Protein AF-A0A1F7QZI6-F1 (afdb_monomer_lite)

pLDDT: mean 75.85, std 9.96, range [48.72, 90.69]

Radius of gyration: 17.57 Å; chains: 1; bounding box: 42×38×55 Å

Secondary structure (DSSP, 8-state):
-HHHHHHHHHHHHHHHHHHTT--HHHHHHHHHHHHHHHHHHHHHHHHHHHHTT-TTS-HHHHHHHHHHHHHHHHHHHTTT----HHHHHHHHHHHHHHHHHHHHHHHHHTTTTSPTTGGGSHHHHHHHHTHHHHHHHHHHHHHHHHHHHHTT------

Sequence (158 aa):
MAEIILLILLLLPAASVYFLKSNGAMFFFSVCAGFVLVSLASADIGNLLHQTNISSISSDATNLILVFGPSLLTLLLVRNQPRGQLQSVLGLAAGLCGAALMILITVPFLGTALPDGTYDSVIWKFLNNNQSWLITAGALASFISLWSKGSFKLPKRH

Foldseek 3Di:
DLVVVLVCLLCVQLVLCVVQVFQLLLLLVQLVQLVVCCVPPLVVVVVVCVVVPVVPQDSLNVSLCSRCVSNVVSSVVRGPDDADPLSVVLSSLLNSLSSLSSCLSNCVSCPVVGDPCNCVDPSNVVSVVCVVVSSVSSNVSSVVSVVVVPPPPPDPDD

Structure (mmCIF, N/CA/C/O backbone):
data_AF-A0A1F7QZI6-F1
#
_entry.id   AF-A0A1F7QZI6-F1
#
loop_
_atom_site.group_PDB
_atom_site.id
_atom_site.type_symbol
_atom_site.label_atom_id
_atom_site.label_alt_id
_atom_site.label_comp_id
_atom_site.label_asym_id
_atom_site.label_entity_id
_atom_site.label_seq_id
_atom_site.pdbx_PDB_ins_code
_atom_site.Cartn_x
_atom_site.Cartn_y
_atom_site.Cartn_z
_atom_site.occupancy
_atom_site.B_iso_or_equiv
_atom_site.auth_seq_id
_atom_site.auth_comp_id
_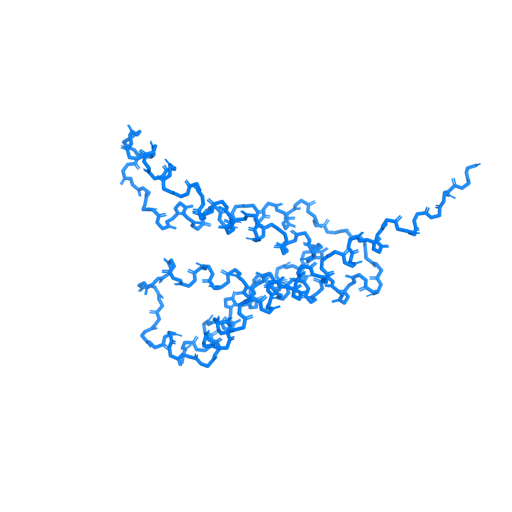atom_site.auth_asym_id
_atom_site.auth_atom_id
_atom_site.pdbx_PDB_model_num
ATOM 1 N N . MET A 1 1 ? 17.284 -10.023 -3.694 1.00 65.62 1 MET A N 1
ATOM 2 C CA . MET A 1 1 ? 17.360 -8.542 -3.739 1.00 65.62 1 MET A CA 1
ATOM 3 C C . MET A 1 1 ? 16.004 -7.905 -4.034 1.00 65.62 1 MET A C 1
ATOM 5 O O . MET A 1 1 ? 15.634 -6.995 -3.306 1.00 65.62 1 MET A O 1
ATOM 9 N N . ALA A 1 2 ? 15.232 -8.411 -5.005 1.00 73.56 2 ALA A N 1
ATOM 10 C CA . ALA A 1 2 ? 13.887 -7.903 -5.314 1.00 73.56 2 ALA A CA 1
ATOM 11 C C . ALA A 1 2 ? 12.916 -7.878 -4.112 1.00 73.56 2 ALA A C 1
ATOM 13 O O . ALA A 1 2 ? 12.217 -6.890 -3.916 1.00 73.56 2 ALA A O 1
ATOM 14 N N . GLU A 1 3 ? 12.945 -8.906 -3.254 1.00 74.75 3 GLU A N 1
ATOM 15 C CA . GLU A 1 3 ? 12.115 -8.972 -2.034 1.00 74.75 3 GLU A CA 1
ATOM 16 C C . GLU A 1 3 ? 12.346 -7.773 -1.096 1.00 74.75 3 GLU A C 1
ATOM 18 O O . GLU A 1 3 ? 11.400 -7.196 -0.572 1.00 74.75 3 GLU A O 1
ATOM 23 N N . ILE A 1 4 ? 13.605 -7.350 -0.920 1.00 78.12 4 ILE A N 1
ATOM 24 C CA . ILE A 1 4 ? 13.969 -6.225 -0.042 1.00 78.12 4 ILE A CA 1
ATOM 25 C C . ILE A 1 4 ? 13.441 -4.910 -0.622 1.00 78.12 4 ILE A C 1
ATOM 27 O O . ILE A 1 4 ? 12.923 -4.078 0.116 1.00 78.12 4 ILE A O 1
ATOM 31 N N . ILE A 1 5 ? 13.539 -4.733 -1.942 1.00 79.31 5 ILE A N 1
ATOM 32 C CA . ILE A 1 5 ? 13.060 -3.526 -2.625 1.00 79.31 5 ILE A CA 1
ATOM 33 C C . ILE A 1 5 ? 11.540 -3.425 -2.517 1.00 79.31 5 ILE A C 1
ATOM 35 O O . ILE A 1 5 ? 11.040 -2.367 -2.145 1.00 79.31 5 ILE A O 1
ATOM 39 N N . LEU A 1 6 ? 10.809 -4.519 -2.753 1.00 76.56 6 LEU A N 1
ATOM 40 C CA . LEU A 1 6 ? 9.354 -4.551 -2.576 1.00 76.56 6 LEU A CA 1
ATOM 41 C C . LEU A 1 6 ? 8.950 -4.275 -1.126 1.00 76.56 6 LEU A C 1
ATOM 43 O O . LEU A 1 6 ? 7.999 -3.532 -0.885 1.00 76.56 6 LEU A O 1
ATOM 47 N N . LEU A 1 7 ? 9.693 -4.816 -0.158 1.00 78.94 7 LEU A N 1
ATOM 48 C CA . LEU A 1 7 ? 9.429 -4.574 1.256 1.00 78.94 7 LEU A CA 1
ATOM 49 C C . LEU A 1 7 ? 9.645 -3.100 1.628 1.00 78.94 7 LEU A C 1
ATOM 51 O O . LEU A 1 7 ? 8.818 -2.520 2.326 1.00 78.94 7 LEU A O 1
ATOM 55 N N . ILE A 1 8 ? 10.713 -2.471 1.129 1.00 81.94 8 ILE A N 1
ATOM 56 C CA . ILE A 1 8 ? 10.967 -1.036 1.321 1.00 81.94 8 ILE A CA 1
ATOM 57 C C . ILE A 1 8 ? 9.864 -0.209 0.654 1.00 81.94 8 ILE A C 1
ATOM 59 O O . ILE A 1 8 ? 9.341 0.718 1.272 1.00 81.94 8 ILE A O 1
ATOM 63 N N . LEU A 1 9 ? 9.467 -0.566 -0.569 1.00 78.75 9 LEU A N 1
ATOM 64 C CA . LEU A 1 9 ? 8.416 0.127 -1.314 1.00 78.75 9 LEU A CA 1
ATOM 65 C C . LEU A 1 9 ? 7.040 -0.001 -0.640 1.00 78.75 9 LEU A C 1
ATOM 67 O O . LEU A 1 9 ? 6.216 0.897 -0.778 1.00 78.75 9 LEU A O 1
ATOM 71 N N . LEU A 1 10 ? 6.809 -1.075 0.127 1.00 80.50 10 LEU A N 1
ATOM 72 C CA . LEU A 1 10 ? 5.622 -1.270 0.968 1.00 80.50 10 LEU A CA 1
ATOM 73 C C . LEU A 1 10 ? 5.693 -0.467 2.256 1.00 80.50 10 LEU A C 1
ATOM 75 O O . LEU A 1 10 ? 4.733 0.214 2.630 1.00 80.50 10 LEU A O 1
ATOM 79 N N . LEU A 1 11 ? 6.826 -0.559 2.950 1.00 79.50 11 LEU A N 1
ATOM 80 C CA . LEU A 1 11 ? 6.999 0.095 4.234 1.00 79.50 11 LEU A CA 1
ATOM 81 C C . LEU A 1 11 ? 7.044 1.610 4.097 1.00 79.50 11 LEU A C 1
ATOM 83 O O . LEU A 1 11 ? 6.588 2.275 5.012 1.00 79.50 11 LEU A O 1
ATOM 87 N N . LEU A 1 12 ? 7.541 2.175 2.998 1.00 81.81 12 LEU A N 1
ATOM 88 C CA . LEU A 1 12 ? 7.659 3.625 2.842 1.00 81.81 12 LEU A CA 1
ATOM 89 C C . LEU A 1 12 ? 6.295 4.357 2.931 1.00 81.81 12 LEU A C 1
ATOM 91 O O . LEU A 1 12 ? 6.143 5.220 3.802 1.00 81.81 12 LEU A O 1
ATOM 95 N N . PRO A 1 13 ? 5.269 4.019 2.121 1.00 77.31 13 PRO A N 1
ATOM 96 C CA . PRO A 1 13 ? 3.940 4.614 2.247 1.00 77.31 13 PRO A CA 1
ATOM 97 C C . PRO A 1 13 ? 3.215 4.177 3.527 1.00 77.31 13 PRO A C 1
ATOM 99 O O . PRO A 1 13 ? 2.528 4.988 4.143 1.00 77.31 13 PRO A O 1
ATOM 102 N N . ALA A 1 14 ? 3.393 2.938 3.997 1.00 78.69 14 ALA A N 1
ATOM 103 C CA . ALA A 1 14 ? 2.781 2.504 5.256 1.00 78.69 14 ALA A CA 1
ATOM 104 C C . ALA A 1 14 ? 3.345 3.272 6.470 1.00 78.69 14 ALA A C 1
ATOM 106 O O . ALA A 1 14 ? 2.599 3.727 7.344 1.00 78.69 14 ALA A O 1
ATOM 107 N N . ALA A 1 15 ? 4.662 3.470 6.504 1.00 80.75 15 ALA A N 1
ATOM 108 C CA . ALA A 1 15 ? 5.358 4.231 7.530 1.00 80.75 15 ALA A CA 1
ATOM 109 C C . ALA A 1 15 ? 5.013 5.717 7.444 1.00 80.75 15 ALA A C 1
ATOM 111 O O . ALA A 1 15 ? 4.856 6.338 8.491 1.00 80.75 15 ALA A O 1
ATOM 112 N N . SER A 1 16 ? 4.827 6.290 6.249 1.00 76.94 16 SER A N 1
ATOM 113 C CA . SER A 1 16 ? 4.408 7.692 6.118 1.00 76.94 16 SER A CA 1
ATOM 114 C C . SER A 1 16 ? 3.020 7.919 6.729 1.00 76.94 16 SER A C 1
ATOM 116 O O . SER A 1 16 ? 2.841 8.842 7.524 1.00 76.94 16 SER A O 1
ATOM 118 N N . VAL A 1 17 ? 2.059 7.024 6.482 1.00 76.62 17 VAL A N 1
ATOM 119 C CA . VAL A 1 17 ? 0.718 7.070 7.095 1.00 76.62 17 VAL A CA 1
ATOM 120 C C . VAL A 1 17 ? 0.798 7.002 8.622 1.00 76.62 17 VAL A C 1
ATOM 122 O O . VAL A 1 17 ? 0.104 7.756 9.318 1.00 76.62 17 VAL A O 1
ATOM 125 N N . TYR A 1 18 ? 1.666 6.135 9.149 1.00 76.19 18 TYR A N 1
ATOM 126 C CA . TYR A 1 18 ? 1.885 5.996 10.587 1.00 76.19 18 TYR A CA 1
ATOM 127 C C . TYR A 1 18 ? 2.570 7.232 11.193 1.00 76.19 18 TYR A C 1
ATOM 129 O O . TYR A 1 18 ? 2.075 7.802 12.168 1.00 76.19 18 TYR A O 1
ATOM 137 N N . PHE A 1 19 ? 3.661 7.695 10.582 1.00 78.06 19 PHE A N 1
ATOM 138 C CA . PHE A 1 19 ? 4.487 8.799 11.069 1.00 78.06 19 PHE A CA 1
ATOM 139 C C . PHE A 1 19 ? 3.751 10.141 11.011 1.00 78.06 19 PHE A C 1
ATOM 141 O O . PHE A 1 19 ? 3.807 10.923 11.960 1.00 78.06 19 PHE A O 1
ATOM 148 N N . LEU A 1 20 ? 2.972 10.388 9.950 1.00 71.81 20 LEU A N 1
ATOM 149 C CA . LEU A 1 20 ? 2.141 11.592 9.828 1.00 71.81 20 LEU A CA 1
ATOM 150 C C . LEU A 1 20 ? 0.882 11.546 10.709 1.00 71.81 20 LEU A C 1
ATOM 152 O O . LEU A 1 20 ? 0.105 12.510 10.721 1.00 71.81 20 LEU A O 1
ATOM 156 N N . LYS A 1 21 ? 0.635 10.440 11.429 1.00 69.56 21 LYS A N 1
ATOM 157 C CA . LYS A 1 21 ? -0.634 10.195 12.131 1.00 69.56 21 LYS A CA 1
ATOM 158 C C . LYS A 1 21 ? -1.836 10.461 11.208 1.00 69.56 21 LYS A C 1
ATOM 160 O O . LYS A 1 21 ? -2.895 10.904 11.662 1.00 69.56 21 LYS A O 1
ATOM 165 N N . SER A 1 22 ? -1.721 10.126 9.918 1.00 69.81 22 SER A N 1
ATOM 166 C CA . SER A 1 22 ? -2.750 10.383 8.893 1.00 69.81 22 SER A CA 1
ATOM 167 C C . SER A 1 22 ? -3.736 9.224 8.728 1.00 69.81 22 SER A C 1
ATOM 169 O O . SER A 1 22 ? -3.342 8.059 8.814 1.00 69.81 22 SER A O 1
ATOM 171 N N . ASN A 1 23 ? -5.035 9.515 8.610 1.00 77.31 23 ASN A N 1
ATOM 172 C CA . ASN A 1 23 ? -6.092 8.498 8.653 1.00 77.31 23 ASN A CA 1
ATOM 173 C C . ASN A 1 23 ? -5.932 7.483 7.508 1.00 77.31 23 ASN A C 1
ATOM 175 O O . ASN A 1 23 ? -6.237 7.796 6.359 1.00 77.31 23 ASN A O 1
ATOM 179 N N . GLY A 1 24 ? -5.509 6.258 7.835 1.00 77.31 24 GLY A N 1
ATOM 180 C CA . GLY A 1 24 ? -5.227 5.225 6.838 1.00 77.31 24 GLY A CA 1
ATOM 181 C C . GLY A 1 24 ? -6.440 4.828 5.993 1.00 77.31 24 GLY A C 1
ATOM 182 O O . GLY A 1 24 ? -6.265 4.437 4.846 1.00 77.31 24 GLY A O 1
ATOM 183 N N . ALA A 1 25 ? -7.665 5.040 6.492 1.00 83.69 25 ALA A N 1
ATOM 184 C CA . ALA A 1 25 ? -8.881 4.881 5.694 1.00 83.69 25 ALA A CA 1
ATOM 185 C C . ALA A 1 25 ? -8.965 5.907 4.549 1.00 83.69 25 ALA A C 1
ATOM 187 O O . ALA A 1 25 ? -9.302 5.561 3.422 1.00 83.69 25 ALA A O 1
ATOM 188 N N . MET A 1 26 ? -8.623 7.174 4.815 1.00 82.06 26 MET A N 1
ATOM 189 C CA . MET A 1 26 ? -8.612 8.205 3.768 1.00 82.06 26 MET A CA 1
ATOM 190 C C . MET A 1 26 ? -7.465 7.982 2.783 1.00 82.06 26 MET A C 1
ATOM 192 O O . MET A 1 26 ? -7.648 8.174 1.586 1.00 82.06 26 MET A O 1
ATOM 196 N N . PHE A 1 27 ? -6.308 7.529 3.272 1.00 85.38 27 PHE A N 1
ATOM 197 C CA . PHE A 1 27 ? -5.197 7.135 2.408 1.00 85.38 27 PHE A CA 1
ATOM 198 C C . PHE A 1 27 ? -5.598 6.001 1.454 1.00 85.38 27 PHE A C 1
ATOM 200 O O . PHE A 1 27 ? -5.397 6.130 0.251 1.00 85.38 27 PHE A O 1
ATOM 207 N N . PHE A 1 28 ? -6.239 4.941 1.960 1.00 87.00 28 PHE A N 1
ATOM 208 C CA . PHE A 1 28 ? -6.737 3.836 1.137 1.00 87.00 28 PHE A CA 1
ATOM 209 C C . PHE A 1 28 ? -7.690 4.313 0.033 1.00 87.00 28 PHE A C 1
ATOM 211 O O . PHE A 1 28 ? -7.490 3.986 -1.137 1.00 87.00 28 PHE A O 1
ATOM 218 N N . PHE A 1 29 ? -8.691 5.128 0.383 1.00 85.62 29 PHE A N 1
ATOM 219 C CA . PHE A 1 29 ? -9.621 5.682 -0.605 1.00 85.62 29 PHE A CA 1
ATOM 220 C C . PHE A 1 29 ? -8.922 6.570 -1.634 1.00 85.62 29 PHE A C 1
ATOM 222 O O . PHE A 1 29 ? -9.279 6.530 -2.806 1.00 85.62 29 PHE A O 1
ATOM 229 N N . SER A 1 30 ? -7.910 7.330 -1.219 1.00 87.25 30 SER A N 1
ATOM 230 C CA . SER A 1 30 ? -7.122 8.169 -2.119 1.00 87.25 30 SER A CA 1
ATOM 231 C C . SER A 1 30 ? -6.299 7.348 -3.114 1.00 87.25 30 SER A C 1
ATOM 233 O O . SER A 1 30 ? -6.295 7.650 -4.304 1.00 87.25 30 SER A O 1
ATOM 235 N N . VAL A 1 31 ? -5.674 6.256 -2.659 1.00 85.50 31 VAL A N 1
ATOM 236 C CA . VAL A 1 31 ? -4.976 5.311 -3.546 1.00 85.50 31 VAL A CA 1
ATOM 237 C C . VAL A 1 31 ? -5.959 4.658 -4.521 1.00 85.50 31 VAL A C 1
ATOM 239 O O . VAL A 1 31 ? -5.671 4.578 -5.713 1.00 85.50 31 VAL A O 1
ATOM 242 N N . CYS A 1 32 ? -7.145 4.255 -4.053 1.00 87.06 32 CYS A N 1
ATOM 243 C CA . CYS A 1 32 ? -8.190 3.713 -4.927 1.00 87.06 32 CYS A CA 1
ATOM 244 C C . CYS A 1 32 ? -8.677 4.746 -5.954 1.00 87.06 32 CYS A C 1
ATOM 246 O O . CYS A 1 32 ? -8.858 4.413 -7.121 1.00 87.06 32 CYS A O 1
ATOM 248 N N . ALA A 1 33 ? -8.850 6.006 -5.551 1.00 85.00 33 ALA A N 1
ATOM 249 C CA . ALA A 1 33 ? -9.201 7.086 -6.467 1.00 85.00 33 ALA A CA 1
ATOM 250 C C . ALA A 1 33 ? -8.095 7.317 -7.508 1.00 85.00 33 ALA A C 1
ATOM 252 O O . ALA A 1 33 ? -8.398 7.438 -8.691 1.00 85.00 33 ALA A O 1
ATOM 253 N N . GLY A 1 34 ? -6.823 7.303 -7.094 1.00 83.94 34 GLY A N 1
ATOM 254 C CA . GLY A 1 34 ? -5.665 7.376 -7.990 1.00 83.94 34 GLY A CA 1
ATOM 255 C C . GLY A 1 34 ? -5.620 6.225 -9.000 1.00 83.94 34 GLY A C 1
ATOM 256 O O . GLY A 1 34 ? -5.363 6.447 -10.179 1.00 83.94 34 GLY A O 1
ATOM 257 N N . PHE A 1 35 ? -5.948 5.004 -8.573 1.00 83.69 35 PHE A N 1
ATOM 258 C CA . PHE A 1 35 ? -6.050 3.845 -9.465 1.00 83.69 35 PHE A CA 1
ATOM 259 C C . PHE A 1 35 ? -7.126 4.022 -10.543 1.00 83.69 35 PHE A C 1
ATOM 261 O O . PHE A 1 35 ? -6.896 3.741 -11.721 1.00 83.69 35 PHE A O 1
ATOM 268 N N . VAL A 1 36 ? -8.298 4.512 -10.140 1.00 84.88 36 VAL A N 1
ATOM 269 C CA . VAL A 1 36 ? -9.417 4.798 -11.045 1.00 84.88 36 VAL A CA 1
ATOM 270 C C . VAL A 1 36 ? -9.054 5.932 -12.010 1.00 84.88 36 VAL A C 1
ATOM 272 O O . VAL A 1 36 ? -9.302 5.813 -13.208 1.00 84.88 36 VAL A O 1
ATOM 275 N N . LEU A 1 37 ? -8.395 6.986 -11.517 1.00 81.06 37 LEU A N 1
ATOM 276 C CA . LEU A 1 37 ? -7.856 8.087 -12.323 1.00 81.06 37 LEU A CA 1
ATOM 277 C C . LEU A 1 37 ? -6.872 7.586 -13.382 1.00 81.06 37 LEU A C 1
ATOM 279 O O . LEU A 1 37 ? -7.002 7.952 -14.544 1.00 81.06 37 LEU A O 1
ATOM 283 N N . VAL A 1 38 ? -5.930 6.713 -13.024 1.00 79.81 38 VAL A N 1
ATOM 284 C CA . VAL A 1 38 ? -5.022 6.111 -14.010 1.00 79.81 38 VAL A CA 1
ATOM 285 C C . VAL A 1 38 ? -5.778 5.231 -14.999 1.00 79.81 38 VAL A C 1
ATOM 287 O O . VAL A 1 38 ? -5.514 5.304 -16.191 1.00 79.81 38 VAL A O 1
ATOM 290 N N . SER A 1 39 ? -6.748 4.437 -14.552 1.00 79.94 39 SER A N 1
ATOM 291 C CA . SER A 1 39 ? -7.471 3.519 -15.444 1.00 79.94 39 SER A CA 1
ATOM 292 C C . SER A 1 39 ? -8.359 4.240 -16.465 1.00 79.94 39 SER A C 1
ATOM 294 O O . SER A 1 39 ? -8.553 3.731 -17.564 1.00 79.94 39 SER A O 1
ATOM 296 N N . LEU A 1 40 ? -8.906 5.406 -16.107 1.00 81.75 40 LEU A N 1
ATOM 297 C CA . LEU A 1 40 ? -9.866 6.142 -16.936 1.00 81.75 40 LEU A CA 1
ATOM 298 C C . LEU A 1 40 ? -9.245 7.342 -17.655 1.00 81.75 40 LEU A C 1
ATOM 300 O O . LEU A 1 40 ? -9.572 7.588 -18.806 1.00 81.75 40 LEU A O 1
ATOM 304 N N . ALA A 1 41 ? -8.374 8.100 -16.985 1.00 76.50 41 ALA A N 1
ATOM 305 C CA . ALA A 1 41 ? -7.903 9.395 -17.474 1.00 76.50 41 ALA A CA 1
ATOM 306 C C . ALA A 1 41 ? -6.497 9.350 -18.086 1.00 76.50 41 ALA A C 1
ATOM 308 O O . ALA A 1 41 ? -6.114 10.296 -18.769 1.00 76.50 41 ALA A O 1
ATOM 309 N N . SER A 1 42 ? -5.713 8.286 -17.874 1.00 71.31 42 SER A N 1
ATOM 310 C CA . SER A 1 42 ? -4.339 8.214 -18.405 1.00 71.31 42 SER A CA 1
ATOM 311 C C . SER A 1 42 ? -4.278 8.329 -19.930 1.00 71.31 42 SER A C 1
ATOM 313 O O . SER A 1 42 ? -3.434 9.055 -20.455 1.00 71.31 42 SER A O 1
ATOM 315 N N . ALA A 1 43 ? -5.195 7.663 -20.639 1.00 69.94 43 ALA A N 1
ATOM 316 C CA . ALA A 1 43 ? -5.265 7.680 -22.097 1.00 69.94 43 ALA A CA 1
ATOM 317 C C . ALA A 1 43 ? -5.639 9.071 -22.639 1.00 69.94 43 ALA A C 1
ATOM 319 O O . ALA A 1 43 ? -5.003 9.573 -23.567 1.00 69.94 43 ALA A O 1
ATOM 320 N N . ASP A 1 44 ? -6.620 9.725 -22.016 1.00 73.12 44 ASP A N 1
ATOM 321 C CA . ASP A 1 44 ? -7.080 11.053 -22.428 1.00 73.12 44 ASP A CA 1
ATOM 322 C C . ASP A 1 44 ? -6.045 12.139 -22.107 1.00 73.12 44 ASP A C 1
ATOM 324 O O . ASP A 1 44 ? -5.744 12.988 -22.948 1.00 73.12 44 ASP A O 1
ATOM 328 N N . ILE A 1 45 ? -5.432 12.090 -20.921 1.00 67.44 45 ILE A N 1
ATOM 329 C CA . ILE A 1 45 ? -4.390 13.043 -20.511 1.00 67.44 45 ILE A CA 1
ATOM 330 C C . ILE A 1 45 ? -3.136 12.873 -21.375 1.00 67.44 45 ILE A C 1
ATOM 332 O O . ILE A 1 45 ? -2.536 13.872 -21.770 1.00 67.44 45 ILE A O 1
ATOM 336 N N . GLY A 1 46 ? -2.761 11.635 -21.716 1.00 65.12 46 GLY A N 1
ATOM 337 C CA . GLY A 1 46 ? -1.655 11.360 -22.635 1.00 65.12 46 GLY A CA 1
ATOM 338 C C . GLY A 1 46 ? -1.876 11.986 -24.014 1.00 65.12 46 GLY A C 1
ATOM 339 O O . GLY A 1 46 ? -0.976 12.638 -24.545 1.00 65.12 46 GLY A O 1
ATOM 340 N N . ASN A 1 47 ? -3.094 11.876 -24.553 1.00 67.50 47 ASN A N 1
ATOM 341 C CA . ASN A 1 47 ? -3.461 12.504 -25.824 1.00 67.50 47 ASN A CA 1
ATOM 342 C C . ASN A 1 47 ? -3.422 14.041 -25.759 1.00 67.50 47 ASN A C 1
ATOM 344 O O . ASN A 1 47 ? -2.916 14.679 -26.684 1.00 67.50 47 ASN A O 1
ATOM 348 N N . LEU A 1 48 ? -3.894 14.651 -24.668 1.00 66.44 48 LEU A N 1
ATOM 349 C CA . LEU A 1 48 ? -3.858 16.110 -24.487 1.00 66.44 48 LEU A CA 1
ATOM 350 C C . LEU A 1 48 ? -2.430 16.654 -24.291 1.00 66.44 48 LEU A C 1
ATOM 352 O O . LEU A 1 48 ? -2.097 17.728 -24.804 1.00 66.44 48 LEU A O 1
ATOM 356 N N . LEU A 1 49 ? -1.557 15.918 -23.597 1.00 64.69 49 LEU A N 1
ATOM 357 C CA . LEU A 1 49 ? -0.140 16.281 -23.455 1.00 64.69 49 LEU A CA 1
ATOM 358 C C . LEU A 1 49 ? 0.602 16.206 -24.794 1.00 64.69 49 LEU A C 1
ATOM 360 O O . LEU A 1 49 ? 1.379 17.105 -25.122 1.00 64.69 49 LEU A O 1
ATOM 364 N N . HIS A 1 50 ? 0.309 15.186 -25.605 1.00 63.47 50 HIS A N 1
ATOM 365 C CA . HIS A 1 50 ? 0.849 15.084 -26.960 1.00 63.47 50 HIS A CA 1
ATOM 366 C C . HIS A 1 50 ? 0.398 16.245 -27.856 1.00 63.47 50 HIS A C 1
ATOM 368 O O . HIS A 1 50 ? 1.200 16.767 -28.630 1.00 63.47 50 HIS A O 1
ATOM 374 N N . GLN A 1 51 ? -0.854 16.696 -27.724 1.00 64.69 51 GLN A N 1
ATOM 375 C CA . GLN A 1 51 ? -1.376 17.839 -28.483 1.00 64.69 51 GLN A CA 1
ATOM 376 C C . GLN A 1 51 ? -0.784 19.190 -28.051 1.00 64.69 51 GLN A C 1
ATOM 378 O O . GLN A 1 51 ? -0.734 20.118 -28.855 1.00 64.69 51 GLN A O 1
ATOM 383 N N . THR A 1 52 ? -0.302 19.315 -26.813 1.00 65.19 52 THR A N 1
ATOM 384 C CA . THR A 1 52 ? 0.275 20.565 -26.278 1.00 65.19 52 THR A CA 1
ATOM 385 C C . THR A 1 52 ? 1.792 20.678 -26.465 1.00 65.19 52 THR A C 1
ATOM 387 O O . THR A 1 52 ? 2.396 21.647 -26.010 1.00 65.19 52 THR A O 1
ATOM 390 N N . ASN A 1 53 ? 2.415 19.736 -27.186 1.00 54.19 53 ASN A N 1
ATOM 391 C CA . ASN A 1 53 ? 3.849 19.721 -27.509 1.00 54.19 53 ASN A CA 1
ATOM 392 C C . ASN A 1 53 ? 4.778 19.722 -26.274 1.00 54.19 53 ASN A C 1
ATOM 394 O O . ASN A 1 53 ? 5.967 20.027 -26.373 1.00 54.19 53 ASN A O 1
ATOM 398 N N . ILE A 1 54 ? 4.254 19.328 -25.108 1.00 58.03 54 ILE A N 1
ATOM 399 C CA . ILE A 1 54 ? 5.033 19.055 -23.894 1.00 58.03 54 ILE A CA 1
ATOM 400 C C . ILE A 1 54 ? 5.588 17.630 -24.028 1.00 58.03 54 ILE A C 1
ATOM 402 O O . ILE A 1 54 ? 5.224 16.708 -23.305 1.00 58.03 54 ILE A O 1
ATOM 406 N N . SER A 1 55 ? 6.443 17.434 -25.027 1.00 50.81 55 SER A N 1
ATOM 407 C CA . SER A 1 55 ? 6.982 16.139 -25.468 1.00 50.81 55 SER A CA 1
ATOM 408 C C . SER A 1 55 ? 7.992 15.511 -24.493 1.00 50.81 55 SER A C 1
ATOM 410 O O . SER A 1 55 ? 8.545 14.449 -24.767 1.00 50.81 55 SER A O 1
ATOM 412 N N . SER A 1 56 ? 8.223 16.136 -23.336 1.00 53.69 56 SER A N 1
ATOM 413 C CA . SER A 1 56 ? 9.261 15.738 -22.378 1.00 53.69 56 SER A CA 1
ATOM 414 C C . SER A 1 56 ? 8.759 14.867 -21.223 1.00 53.69 56 SER A C 1
ATOM 416 O O . SER A 1 56 ? 9.579 14.349 -20.466 1.00 53.69 56 SER A O 1
ATOM 418 N N . ILE A 1 57 ? 7.441 14.723 -21.033 1.00 58.00 57 ILE A N 1
ATOM 419 C CA . ILE A 1 57 ? 6.882 13.941 -19.919 1.00 58.00 57 ILE A CA 1
ATOM 420 C C . ILE A 1 57 ? 6.417 12.586 -20.454 1.00 58.00 57 ILE A C 1
ATOM 422 O O . ILE A 1 57 ? 5.398 12.492 -21.131 1.00 58.00 57 ILE A O 1
ATOM 426 N N . SER A 1 58 ? 7.181 11.534 -20.140 1.00 63.44 58 SER A N 1
ATOM 427 C CA . SER A 1 58 ? 6.807 10.147 -20.445 1.00 63.44 58 SER A CA 1
ATOM 428 C C . SER A 1 58 ? 5.453 9.798 -19.813 1.00 63.44 58 SER A C 1
ATOM 430 O O . SER A 1 58 ? 5.178 10.194 -18.677 1.00 63.44 58 SER A O 1
ATOM 432 N N . SER A 1 59 ? 4.619 9.026 -20.515 1.00 65.62 59 SER A N 1
ATOM 433 C CA . SER A 1 59 ? 3.294 8.589 -20.048 1.00 65.62 59 SER A CA 1
ATOM 434 C C . SER A 1 59 ? 3.341 7.899 -18.676 1.00 65.62 59 SER A C 1
ATOM 436 O O . SER A 1 59 ? 2.421 8.065 -17.873 1.00 65.62 59 SER A O 1
ATOM 438 N N . ASP A 1 60 ? 4.444 7.217 -18.356 1.00 66.00 60 ASP A N 1
ATOM 439 C CA . ASP A 1 60 ? 4.672 6.590 -17.048 1.00 66.00 60 ASP A CA 1
ATOM 440 C C . ASP A 1 60 ? 4.801 7.615 -15.915 1.00 66.00 60 ASP A C 1
ATOM 442 O O . ASP A 1 60 ? 4.264 7.415 -14.824 1.00 66.00 60 ASP A O 1
ATOM 446 N N . ALA A 1 61 ? 5.453 8.753 -16.174 1.00 68.25 61 ALA A N 1
ATOM 447 C CA . ALA A 1 61 ? 5.597 9.824 -15.192 1.00 68.25 61 ALA A CA 1
ATOM 448 C C . ALA A 1 61 ? 4.238 10.469 -14.883 1.00 68.25 61 ALA A C 1
ATOM 450 O O . ALA A 1 61 ? 3.924 10.729 -13.720 1.00 68.25 61 ALA A O 1
ATOM 451 N N . THR A 1 62 ? 3.402 10.660 -15.906 1.00 68.38 62 THR A N 1
ATOM 452 C CA . THR A 1 62 ? 2.027 11.156 -15.753 1.00 68.38 62 THR A CA 1
ATOM 453 C C . THR A 1 62 ? 1.190 10.193 -14.907 1.00 68.38 62 THR A C 1
ATOM 455 O O . THR A 1 62 ? 0.564 10.621 -13.938 1.00 68.38 62 THR A O 1
ATOM 458 N N . ASN A 1 63 ? 1.250 8.887 -15.181 1.00 69.25 63 ASN A N 1
ATOM 459 C CA . ASN A 1 63 ? 0.539 7.869 -14.398 1.00 69.25 63 ASN A CA 1
ATOM 460 C C . ASN A 1 63 ? 0.992 7.825 -12.934 1.00 69.25 63 ASN A C 1
ATOM 462 O O . ASN A 1 63 ? 0.155 7.772 -12.030 1.00 69.25 63 ASN A O 1
ATOM 466 N N . LEU A 1 64 ? 2.299 7.932 -12.676 1.00 70.44 64 LEU A N 1
ATOM 467 C CA . LEU A 1 64 ? 2.819 8.038 -11.313 1.00 70.44 64 LEU A CA 1
ATOM 468 C C . LEU A 1 64 ? 2.283 9.278 -10.595 1.00 70.44 64 LEU A C 1
ATOM 470 O O . LEU A 1 64 ? 1.845 9.168 -9.451 1.00 70.44 64 LEU A O 1
ATOM 474 N N . ILE A 1 65 ? 2.266 10.441 -11.248 1.00 76.50 65 ILE A N 1
ATOM 475 C CA . ILE A 1 65 ? 1.736 11.677 -10.654 1.00 76.50 65 ILE A CA 1
ATOM 476 C C . ILE A 1 65 ? 0.243 11.534 -10.337 1.00 76.50 65 ILE A C 1
ATOM 478 O O . ILE A 1 65 ? -0.196 11.988 -9.281 1.00 76.50 65 ILE A O 1
ATOM 482 N N . LEU A 1 66 ? -0.535 10.865 -11.189 1.00 72.50 66 LEU A N 1
ATOM 483 C CA . LEU A 1 66 ? -1.965 10.642 -10.953 1.00 72.50 66 LEU A CA 1
ATOM 484 C C . LEU A 1 66 ? -2.251 9.745 -9.737 1.00 72.50 66 LEU A C 1
ATOM 486 O O . LEU A 1 66 ? -3.294 9.898 -9.104 1.00 72.50 66 LEU A O 1
ATOM 490 N N . VAL A 1 67 ? -1.336 8.841 -9.378 1.00 72.38 67 VAL A N 1
ATOM 491 C CA . VAL A 1 67 ? -1.471 7.956 -8.204 1.00 72.38 67 VAL A CA 1
ATOM 492 C C . VAL A 1 67 ? -0.867 8.592 -6.953 1.00 72.38 67 VAL A C 1
ATOM 494 O O . VAL A 1 67 ? -1.483 8.605 -5.882 1.00 72.38 67 VAL A O 1
ATOM 497 N N . PHE A 1 68 ? 0.343 9.141 -7.069 1.00 77.06 68 PHE A N 1
ATOM 498 C CA . PHE A 1 68 ? 1.069 9.750 -5.953 1.00 77.06 68 PHE A CA 1
ATOM 499 C C . PHE A 1 68 ? 0.513 11.122 -5.570 1.00 77.06 68 PHE A C 1
ATOM 501 O O . PHE A 1 68 ? 0.497 11.462 -4.392 1.00 77.06 68 PHE A O 1
ATOM 508 N N . GLY A 1 69 ? 0.019 11.902 -6.528 1.00 79.69 69 GLY A N 1
ATOM 509 C CA . GLY A 1 69 ? -0.537 13.236 -6.308 1.00 79.69 69 GLY A CA 1
ATOM 510 C C . GLY A 1 69 ? -1.671 13.253 -5.279 1.00 79.69 69 GLY A C 1
ATOM 511 O O . GLY A 1 69 ? -1.507 13.860 -4.216 1.00 79.69 69 GLY A O 1
ATOM 512 N N . PRO A 1 70 ? -2.804 12.570 -5.527 1.00 78.44 70 PRO A N 1
ATOM 513 C CA . PRO A 1 70 ? -3.916 12.552 -4.582 1.00 78.44 70 PRO A CA 1
ATOM 514 C C . PRO A 1 70 ? -3.532 11.901 -3.249 1.00 78.44 70 PRO A C 1
ATOM 516 O O . PRO A 1 70 ? -3.936 12.396 -2.192 1.00 78.44 70 PRO A O 1
ATOM 519 N N . SER A 1 71 ? -2.713 10.845 -3.262 1.00 77.06 71 SER A N 1
ATOM 520 C CA . SER A 1 71 ? -2.313 10.127 -2.044 1.00 77.06 71 SER A CA 1
ATOM 521 C C . SER A 1 71 ? -1.405 10.963 -1.134 1.00 77.06 71 SER A C 1
ATOM 523 O O . SER A 1 71 ? -1.670 11.046 0.071 1.00 77.06 71 SER A O 1
ATOM 525 N N . LEU A 1 72 ? -0.415 11.670 -1.690 1.00 79.62 72 LEU A N 1
ATOM 526 C CA . LEU A 1 72 ? 0.427 12.630 -0.963 1.00 79.62 72 LEU A CA 1
ATOM 527 C C . LEU A 1 72 ? -0.381 13.817 -0.440 1.00 79.62 72 LEU A C 1
ATOM 529 O O . LEU A 1 72 ? -0.219 14.212 0.718 1.00 79.62 72 LEU A O 1
ATOM 533 N N . LEU A 1 73 ? -1.285 14.356 -1.260 1.00 79.69 73 LEU A N 1
ATOM 534 C CA . LEU A 1 73 ? -2.141 15.468 -0.856 1.00 79.69 73 LEU A CA 1
ATOM 535 C C . LEU A 1 73 ? -3.043 15.063 0.316 1.00 79.69 73 LEU A C 1
ATOM 537 O O . LEU A 1 73 ? -3.174 15.798 1.292 1.00 79.69 73 LEU A O 1
ATOM 541 N N . THR A 1 74 ? -3.597 13.852 0.273 1.00 79.50 74 THR A N 1
ATOM 542 C CA . THR A 1 74 ? -4.435 13.312 1.354 1.00 79.50 74 THR A CA 1
ATOM 543 C C . THR A 1 74 ? -3.617 13.072 2.624 1.00 79.50 74 THR A C 1
ATOM 545 O O . THR A 1 74 ? -4.061 13.404 3.724 1.00 79.50 74 THR A O 1
ATOM 548 N N . LEU A 1 75 ? -2.393 12.553 2.495 1.00 74.94 75 LEU A N 1
ATOM 549 C CA . LEU A 1 75 ? -1.456 12.394 3.611 1.00 74.94 75 LEU A CA 1
ATOM 550 C C . LEU A 1 75 ? -1.162 13.727 4.313 1.00 74.94 75 LEU A C 1
ATOM 552 O O . LEU A 1 75 ? -1.185 13.777 5.546 1.00 74.94 75 LEU A O 1
ATOM 556 N N . LEU A 1 76 ? -0.942 14.792 3.537 1.00 77.81 76 LEU A N 1
ATOM 557 C CA . LEU A 1 76 ? -0.679 16.144 4.034 1.00 77.81 76 LEU A CA 1
ATOM 558 C C . LEU A 1 76 ? -1.918 16.791 4.669 1.00 77.81 76 LEU A C 1
ATOM 560 O O . LEU A 1 76 ? -1.818 17.345 5.763 1.00 77.81 76 LEU A O 1
ATOM 564 N N . LEU A 1 77 ? -3.081 16.689 4.021 1.00 76.38 77 LEU A N 1
ATOM 565 C CA . LEU A 1 77 ? -4.326 17.321 4.473 1.00 76.38 77 LEU A CA 1
ATOM 566 C C . LEU A 1 77 ? -4.931 16.644 5.711 1.00 76.38 77 LEU A C 1
ATOM 568 O O . LEU A 1 77 ? -5.543 17.308 6.545 1.00 76.38 77 LEU A O 1
ATOM 572 N N . VAL A 1 78 ? -4.762 15.327 5.856 1.00 72.12 78 VAL A N 1
ATOM 573 C CA . VAL A 1 78 ? -5.373 14.526 6.939 1.00 72.12 78 VAL A CA 1
ATOM 574 C C . VAL A 1 78 ? -4.386 14.281 8.096 1.00 72.12 78 VAL A C 1
ATOM 576 O O . VAL A 1 78 ? -4.604 13.442 8.978 1.00 72.12 78 VAL A O 1
ATOM 579 N N . ARG A 1 79 ? -3.284 15.034 8.128 1.00 74.69 79 ARG A N 1
ATOM 580 C CA . ARG A 1 79 ? -2.264 14.962 9.176 1.00 74.69 79 ARG A CA 1
ATOM 581 C C . ARG A 1 79 ? -2.857 15.276 10.557 1.00 74.69 79 ARG A C 1
ATOM 583 O O . ARG A 1 79 ? -3.693 16.162 10.712 1.00 74.69 79 ARG A O 1
ATOM 590 N N . ASN A 1 80 ? -2.366 14.576 11.582 1.00 65.81 80 ASN A N 1
ATOM 591 C CA . ASN A 1 80 ? -2.670 14.844 12.995 1.00 65.81 80 ASN A CA 1
ATOM 592 C C . ASN A 1 80 ? -4.148 14.708 13.425 1.00 65.81 80 ASN A C 1
ATOM 594 O O . ASN A 1 80 ? -4.540 15.262 14.453 1.00 65.81 80 ASN A O 1
ATOM 598 N N . GLN A 1 81 ? -4.979 13.947 12.704 1.00 66.69 81 GLN A N 1
ATOM 599 C CA . GLN A 1 81 ? -6.343 13.705 13.181 1.00 66.69 81 GLN A CA 1
ATOM 600 C C . GLN A 1 81 ? -6.361 12.798 14.427 1.00 66.69 81 GLN A C 1
ATOM 602 O O . GLN A 1 81 ? -5.784 11.705 14.387 1.00 66.69 81 GLN A O 1
ATOM 607 N N . PRO A 1 82 ? -7.067 13.190 15.509 1.00 59.69 82 PRO A N 1
ATOM 608 C CA . PRO A 1 82 ? -7.221 12.351 16.693 1.00 59.69 82 PRO A CA 1
ATOM 609 C C . PRO A 1 82 ? -7.987 11.067 16.344 1.00 59.69 82 PRO A C 1
ATOM 611 O O . PRO A 1 82 ? -8.932 11.088 15.547 1.00 59.69 82 PRO A O 1
ATOM 614 N N . ARG A 1 83 ? -7.563 9.939 16.927 1.00 66.12 83 ARG A N 1
ATOM 615 C CA . ARG A 1 83 ? -8.149 8.610 16.695 1.00 66.12 83 ARG A CA 1
ATOM 616 C C . ARG A 1 83 ? -8.486 7.925 18.005 1.00 66.12 83 ARG A C 1
ATOM 618 O O . ARG A 1 83 ? -7.683 7.949 18.934 1.00 66.12 83 ARG A O 1
ATOM 625 N N . GLY A 1 84 ? -9.632 7.253 18.033 1.00 70.19 84 GLY A N 1
ATOM 626 C CA . GLY A 1 84 ? -9.907 6.229 19.039 1.00 70.19 84 GLY A CA 1
ATOM 627 C C . GLY A 1 84 ? -9.065 4.967 18.805 1.00 70.19 84 GLY A C 1
ATOM 628 O O . GLY A 1 84 ? -8.574 4.732 17.699 1.00 70.19 84 GLY A O 1
ATOM 629 N N . GLN A 1 85 ? -8.926 4.123 19.830 1.00 75.31 85 GLN A N 1
ATOM 630 C CA . GLN A 1 85 ? -8.129 2.888 19.774 1.00 75.31 85 GLN A CA 1
ATOM 631 C C . GLN A 1 85 ? -8.592 1.941 18.650 1.00 75.31 85 GLN A C 1
ATOM 633 O O . GLN A 1 85 ? -7.770 1.475 17.863 1.00 75.31 85 GLN A O 1
ATOM 638 N N . LEU A 1 86 ? -9.910 1.759 18.495 1.00 76.44 86 LEU A N 1
ATOM 639 C CA . LEU A 1 86 ? -10.516 0.978 17.407 1.00 76.44 86 LEU A CA 1
ATOM 640 C C . LEU A 1 86 ? -10.148 1.549 16.020 1.00 76.44 86 LEU A C 1
ATOM 642 O O . LEU A 1 86 ? -9.705 0.832 15.129 1.00 76.44 86 LEU A O 1
ATOM 646 N N . GLN A 1 87 ? -10.250 2.870 15.855 1.00 76.25 87 GLN A N 1
ATOM 647 C CA . GLN A 1 87 ? -9.939 3.565 14.599 1.00 76.25 87 GLN A CA 1
ATOM 648 C C . GLN A 1 87 ? -8.452 3.505 14.245 1.00 76.25 87 GLN A C 1
ATOM 650 O O . GLN A 1 87 ? -8.097 3.563 13.069 1.00 76.25 87 GLN A O 1
ATOM 655 N N . SER A 1 88 ? -7.577 3.397 15.247 1.00 75.31 88 SER A N 1
ATOM 656 C CA . SER A 1 88 ? -6.147 3.221 15.019 1.00 75.31 88 SER A CA 1
ATOM 657 C C . SER A 1 88 ? -5.860 1.859 14.388 1.00 75.31 88 SER A C 1
ATOM 659 O O . SER A 1 88 ? -5.187 1.806 13.363 1.00 75.31 88 SER A O 1
ATOM 661 N N . VAL A 1 89 ? -6.443 0.782 14.930 1.00 82.31 89 VAL A N 1
ATOM 662 C CA . VAL A 1 89 ? -6.249 -0.586 14.419 1.00 82.31 89 VAL A CA 1
ATOM 663 C C . VAL A 1 89 ? -6.842 -0.742 13.017 1.00 82.31 89 VAL A C 1
ATOM 665 O O . VAL A 1 89 ? -6.138 -1.156 12.097 1.00 82.31 89 VAL A O 1
ATOM 668 N N . LEU A 1 90 ? -8.102 -0.338 12.815 1.00 82.88 90 LEU A N 1
ATOM 669 C CA . LEU A 1 90 ? -8.740 -0.408 11.493 1.00 82.88 90 LEU A CA 1
ATOM 670 C C . LEU A 1 90 ? -8.087 0.532 10.474 1.00 82.88 90 LEU A C 1
ATOM 672 O O . LEU A 1 90 ? -7.943 0.179 9.307 1.00 82.88 90 LEU A O 1
ATOM 676 N N . GLY A 1 91 ? -7.656 1.719 10.908 1.00 82.19 91 GLY A N 1
ATOM 677 C CA . GLY A 1 91 ? -6.914 2.650 10.063 1.00 82.19 91 GLY A CA 1
ATOM 678 C C . GLY A 1 91 ? -5.548 2.104 9.648 1.00 82.19 91 GLY A C 1
ATOM 679 O O . GLY A 1 91 ? -5.129 2.341 8.521 1.00 82.19 91 GLY A O 1
ATOM 680 N N . LEU A 1 92 ? -4.870 1.352 10.518 1.00 81.81 92 LEU A N 1
ATOM 681 C CA . LEU A 1 92 ? -3.597 0.703 10.199 1.00 81.81 92 LEU A CA 1
ATOM 682 C C . LEU A 1 92 ? -3.804 -0.434 9.191 1.00 81.81 92 LEU A C 1
ATOM 684 O O . LEU A 1 92 ? -3.087 -0.492 8.196 1.00 81.81 92 LEU A O 1
ATOM 688 N N . ALA A 1 93 ? -4.836 -1.264 9.382 1.00 85.88 93 ALA A N 1
ATOM 689 C 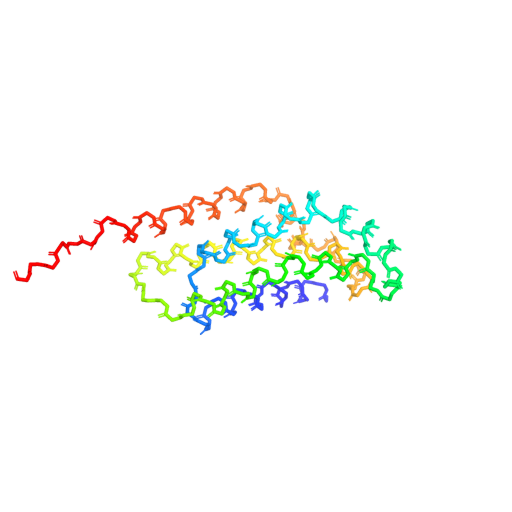CA . ALA A 1 93 ? -5.208 -2.304 8.421 1.00 85.88 93 ALA A CA 1
ATOM 690 C C . ALA A 1 93 ? -5.541 -1.719 7.034 1.00 85.88 93 ALA A C 1
ATOM 692 O O . ALA A 1 93 ? -5.004 -2.174 6.024 1.00 85.88 93 ALA A O 1
ATOM 693 N N . ALA A 1 94 ? -6.357 -0.660 6.983 1.00 84.88 94 ALA A N 1
ATOM 694 C CA . ALA A 1 94 ? -6.668 0.053 5.744 1.00 84.88 94 ALA A CA 1
ATOM 695 C C . ALA A 1 94 ? -5.420 0.688 5.104 1.00 84.88 94 ALA A C 1
ATOM 697 O O . ALA A 1 94 ? -5.227 0.588 3.895 1.00 84.88 94 ALA A O 1
ATOM 698 N N . GLY A 1 95 ? -4.542 1.290 5.913 1.00 83.81 95 GLY A N 1
ATOM 699 C CA . GLY A 1 95 ? -3.286 1.881 5.450 1.00 83.81 95 GLY A CA 1
ATOM 700 C C . GLY A 1 95 ? -2.333 0.853 4.838 1.00 83.81 95 GLY A C 1
ATOM 701 O O . GLY A 1 95 ? -1.770 1.111 3.777 1.00 83.81 95 GLY A O 1
ATOM 702 N N . LEU A 1 96 ? -2.208 -0.330 5.451 1.00 85.31 96 LEU A N 1
ATOM 703 C CA . LEU A 1 96 ? -1.432 -1.447 4.902 1.00 85.31 96 LEU A CA 1
ATOM 704 C C . LEU A 1 96 ? -2.010 -1.942 3.574 1.00 85.31 96 LEU A C 1
ATOM 706 O O . LEU A 1 96 ? -1.257 -2.141 2.624 1.00 85.31 96 LEU A O 1
ATOM 710 N N . CYS A 1 97 ? -3.336 -2.082 3.477 1.00 86.50 97 CYS A N 1
ATOM 711 C CA . CYS A 1 97 ? -3.986 -2.449 2.217 1.00 86.50 97 CYS A CA 1
ATOM 712 C C . CYS A 1 97 ? -3.750 -1.380 1.138 1.00 86.50 97 CYS A C 1
ATOM 714 O O . CYS A 1 97 ? -3.458 -1.713 -0.006 1.00 86.50 97 CYS A O 1
ATOM 716 N N . GLY A 1 98 ? -3.815 -0.096 1.505 1.00 85.06 98 GLY A N 1
ATOM 717 C CA . GLY A 1 98 ? -3.550 1.018 0.594 1.00 85.06 98 GLY A CA 1
ATOM 718 C C . GLY A 1 98 ? -2.106 1.026 0.098 1.00 85.06 98 GLY A C 1
ATOM 719 O O . GLY A 1 98 ? -1.869 1.208 -1.090 1.00 85.06 98 GLY A O 1
ATOM 720 N N . ALA A 1 99 ? -1.143 0.759 0.983 1.00 85.38 99 ALA A N 1
ATOM 721 C CA . ALA A 1 99 ? 0.268 0.644 0.626 1.00 85.38 99 ALA A CA 1
ATOM 722 C C . ALA A 1 99 ? 0.523 -0.546 -0.315 1.00 85.38 99 ALA A C 1
ATOM 724 O O . ALA A 1 99 ? 1.223 -0.399 -1.314 1.00 85.38 99 ALA A O 1
ATOM 725 N N . ALA A 1 100 ? -0.092 -1.702 -0.044 1.00 85.69 100 ALA A N 1
ATOM 726 C CA . ALA A 1 100 ? 0.008 -2.875 -0.910 1.00 85.69 100 ALA A CA 1
ATOM 727 C C . ALA A 1 100 ? -0.568 -2.606 -2.311 1.00 85.69 100 ALA A C 1
ATOM 729 O O . ALA A 1 100 ? 0.057 -2.951 -3.314 1.00 85.69 100 ALA A O 1
ATOM 730 N N . LEU A 1 101 ? -1.719 -1.930 -2.394 1.00 84.38 101 LEU A N 1
ATOM 731 C CA . LEU A 1 101 ? -2.295 -1.520 -3.676 1.00 84.38 101 LEU A CA 1
ATOM 732 C C . LEU A 1 101 ? -1.417 -0.511 -4.405 1.00 84.38 101 LEU A C 1
ATOM 734 O O . LEU A 1 101 ? -1.227 -0.626 -5.610 1.00 84.38 101 LEU A O 1
ATOM 738 N N . MET A 1 102 ? -0.832 0.438 -3.681 1.00 82.44 102 MET A N 1
ATOM 739 C CA . MET A 1 102 ? 0.077 1.415 -4.267 1.00 82.44 102 MET A CA 1
ATOM 740 C C . MET A 1 102 ? 1.269 0.735 -4.952 1.00 82.44 102 MET A C 1
ATOM 742 O O . MET A 1 102 ? 1.640 1.142 -6.049 1.00 82.44 102 MET A O 1
ATOM 746 N N . ILE A 1 103 ? 1.822 -0.334 -4.370 1.00 84.12 103 ILE A N 1
ATOM 747 C CA . ILE A 1 103 ? 2.888 -1.129 -5.002 1.00 84.12 103 ILE A CA 1
ATOM 748 C C . ILE A 1 103 ? 2.393 -1.838 -6.251 1.00 84.12 103 ILE A C 1
ATOM 750 O O . ILE A 1 103 ? 3.063 -1.763 -7.275 1.00 84.12 103 ILE A O 1
ATOM 754 N N . LEU A 1 104 ? 1.238 -2.507 -6.183 1.00 82.88 104 LEU A N 1
ATOM 755 C CA . LEU A 1 104 ? 0.672 -3.218 -7.335 1.00 82.88 104 LEU A CA 1
ATOM 756 C C . LEU A 1 104 ? 0.499 -2.298 -8.542 1.00 82.88 104 LEU A C 1
ATOM 758 O O . LEU A 1 104 ? 0.716 -2.716 -9.674 1.00 82.88 104 LEU A O 1
ATOM 762 N N . ILE A 1 105 ? 0.156 -1.039 -8.284 1.00 80.50 105 ILE A N 1
ATOM 763 C CA . ILE A 1 105 ? 0.006 -0.020 -9.317 1.00 80.50 105 ILE A CA 1
ATOM 764 C C . ILE A 1 105 ? 1.370 0.520 -9.752 1.00 80.50 105 ILE A C 1
ATOM 766 O O . ILE A 1 105 ? 1.595 0.700 -10.937 1.00 80.50 105 ILE A O 1
ATOM 770 N N . THR A 1 106 ? 2.292 0.770 -8.821 1.00 77.25 106 THR A N 1
ATOM 771 C CA . THR A 1 106 ? 3.569 1.455 -9.096 1.00 77.25 106 THR A CA 1
ATOM 772 C C . THR A 1 106 ? 4.606 0.553 -9.765 1.00 77.25 106 THR A C 1
ATOM 774 O O . THR A 1 106 ? 5.330 1.003 -10.647 1.00 77.25 106 THR A O 1
ATOM 777 N N . VAL A 1 107 ? 4.689 -0.719 -9.372 1.00 80.69 107 VAL A N 1
ATOM 778 C CA . VAL A 1 107 ? 5.663 -1.688 -9.904 1.00 80.69 107 VAL A CA 1
ATOM 779 C C . VAL A 1 107 ? 5.631 -1.823 -11.430 1.00 80.69 107 VAL A C 1
ATOM 781 O O . VAL A 1 107 ? 6.709 -1.735 -12.016 1.00 80.69 107 VAL A O 1
ATOM 784 N N . PRO A 1 108 ? 4.475 -1.979 -12.110 1.00 75.38 108 PRO A N 1
ATOM 785 C CA . PRO A 1 108 ? 4.464 -2.064 -13.569 1.00 75.38 108 PRO A CA 1
ATOM 786 C C . PRO A 1 108 ? 4.978 -0.779 -14.237 1.00 75.38 108 PRO A C 1
ATOM 788 O O . PRO A 1 108 ? 5.649 -0.868 -15.261 1.00 75.38 108 PRO A O 1
ATOM 791 N N . PHE A 1 109 ? 4.757 0.399 -13.638 1.00 70.19 109 PHE A N 1
ATOM 792 C CA . PHE A 1 109 ? 5.296 1.670 -14.152 1.00 70.19 109 PHE A CA 1
ATOM 793 C C . PHE A 1 109 ? 6.798 1.847 -13.898 1.00 70.19 109 PHE A C 1
ATOM 795 O O . PHE A 1 109 ? 7.456 2.622 -14.582 1.00 70.19 109 PHE A O 1
ATOM 802 N N . LEU A 1 110 ? 7.364 1.126 -12.928 1.00 70.00 110 LEU A N 1
ATOM 803 C CA . LEU A 1 110 ? 8.798 1.134 -12.632 1.00 70.00 110 LEU A CA 1
ATOM 804 C C . LEU A 1 110 ? 9.587 0.120 -13.473 1.00 70.00 110 LEU A C 1
ATOM 806 O O . LEU A 1 110 ? 10.771 -0.055 -13.211 1.00 70.00 110 LEU A O 1
ATOM 810 N N . GLY A 1 111 ? 8.966 -0.551 -14.450 1.00 65.19 111 GLY A N 1
ATOM 811 C CA . GLY A 1 111 ? 9.441 -1.787 -15.089 1.00 65.19 111 GLY A CA 1
ATOM 812 C C . GLY A 1 111 ? 10.941 -1.907 -15.408 1.00 65.19 111 GLY A C 1
ATOM 813 O O . GLY A 1 111 ? 11.490 -2.987 -15.231 1.00 65.19 111 GLY A O 1
ATOM 814 N N . THR A 1 112 ? 11.626 -0.836 -15.822 1.00 63.91 112 THR A N 1
ATOM 815 C CA . THR A 1 112 ? 13.077 -0.845 -16.125 1.00 63.91 112 THR A CA 1
ATOM 816 C C . THR A 1 112 ? 13.981 -0.453 -14.950 1.00 63.91 112 THR A C 1
ATOM 818 O O . THR A 1 112 ? 15.186 -0.684 -14.992 1.00 63.91 112 THR A O 1
ATOM 821 N N . ALA A 1 113 ? 13.421 0.143 -13.897 1.00 68.31 113 ALA A N 1
ATOM 822 C CA . ALA A 1 113 ? 14.121 0.549 -12.678 1.00 68.31 113 ALA A CA 1
ATOM 823 C C . ALA A 1 113 ? 14.177 -0.566 -11.615 1.00 68.31 113 ALA A C 1
ATOM 825 O O . ALA A 1 113 ? 14.824 -0.405 -10.578 1.00 68.31 113 ALA A O 1
ATOM 826 N N . LEU A 1 114 ? 13.483 -1.684 -11.847 1.00 73.50 114 LEU A N 1
ATOM 827 C CA . LEU A 1 114 ? 13.416 -2.825 -10.939 1.00 73.50 114 LEU A CA 1
ATOM 828 C C . LEU A 1 114 ? 14.395 -3.929 -11.364 1.00 73.50 114 LEU A C 1
ATOM 830 O O . LEU A 1 114 ? 14.573 -4.153 -12.558 1.00 73.50 114 LEU A O 1
ATOM 834 N N . PRO A 1 115 ? 15.008 -4.663 -10.415 1.00 74.94 115 PRO A N 1
ATOM 835 C CA . PRO A 1 115 ? 15.873 -5.784 -10.759 1.00 74.94 115 PRO A CA 1
ATOM 836 C C . PRO A 1 115 ? 15.105 -6.914 -11.445 1.00 74.94 115 PRO A C 1
ATOM 838 O O . PRO A 1 115 ? 13.963 -7.225 -11.071 1.00 74.94 115 PRO A O 1
ATOM 841 N N . ASP A 1 116 ? 15.791 -7.595 -12.360 1.00 70.56 116 ASP A N 1
ATOM 842 C CA . ASP A 1 116 ? 15.314 -8.822 -12.989 1.00 70.56 116 ASP A CA 1
ATOM 843 C C . ASP A 1 116 ? 14.903 -9.847 -11.915 1.00 70.56 116 ASP A C 1
ATOM 845 O O . ASP A 1 116 ? 15.638 -10.117 -10.960 1.00 70.56 116 ASP A O 1
ATOM 849 N N . GLY A 1 117 ? 13.681 -10.377 -12.029 1.00 71.94 117 GLY A N 1
ATOM 850 C CA . GLY A 1 117 ? 13.093 -11.309 -11.056 1.00 71.94 117 GLY A CA 1
ATOM 851 C C . GLY A 1 117 ? 12.121 -10.688 -10.045 1.00 71.94 117 GLY A C 1
ATOM 852 O O . GLY A 1 117 ? 11.606 -11.396 -9.181 1.00 71.94 117 GLY A O 1
ATOM 853 N N . THR A 1 118 ? 11.804 -9.392 -10.152 1.00 75.50 118 THR A N 1
ATOM 854 C CA . THR A 1 118 ? 10.775 -8.756 -9.300 1.00 75.50 118 THR A CA 1
ATOM 855 C C . THR A 1 118 ? 9.406 -9.425 -9.440 1.00 75.50 118 THR A C 1
ATOM 857 O O . THR A 1 118 ? 8.743 -9.693 -8.437 1.00 75.50 118 THR A O 1
ATOM 860 N N . TYR A 1 119 ? 9.025 -9.786 -10.665 1.00 78.56 119 TYR A N 1
ATOM 861 C CA . T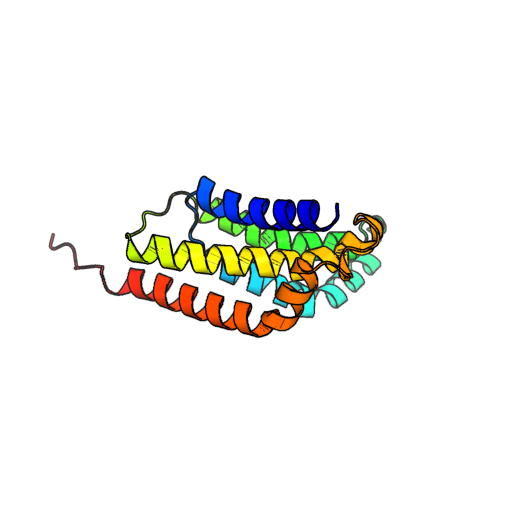YR A 1 119 ? 7.769 -10.483 -10.956 1.00 78.56 119 TYR A CA 1
ATOM 862 C C . TYR A 1 119 ? 7.732 -11.933 -10.451 1.00 78.56 119 TYR A C 1
ATOM 864 O O . TYR A 1 119 ? 6.653 -12.491 -10.253 1.00 78.56 119 TYR A O 1
ATOM 872 N N . ASP A 1 120 ? 8.894 -12.538 -10.200 1.00 81.88 120 ASP A N 1
ATOM 873 C CA . ASP A 1 120 ? 8.985 -13.902 -9.683 1.00 81.88 120 ASP A CA 1
ATOM 874 C C . ASP A 1 120 ? 8.971 -13.998 -8.161 1.00 81.88 120 ASP A C 1
ATOM 876 O O . ASP A 1 120 ? 8.785 -15.098 -7.628 1.00 81.88 120 ASP A O 1
ATOM 880 N N . SER A 1 121 ? 9.110 -12.858 -7.481 1.00 81.56 121 SER A N 1
ATOM 881 C CA . SER A 1 121 ? 9.116 -12.764 -6.025 1.00 81.56 121 SER A CA 1
ATOM 882 C C . SER A 1 121 ? 7.831 -13.307 -5.394 1.00 81.56 121 SER A C 1
ATOM 884 O O . SER A 1 121 ? 6.723 -13.198 -5.940 1.00 81.56 121 SER A O 1
ATOM 886 N N . VAL A 1 122 ? 7.980 -13.885 -4.203 1.00 83.75 122 VAL A N 1
ATOM 887 C CA . VAL A 1 122 ? 6.862 -14.458 -3.441 1.00 83.75 122 VAL A CA 1
ATOM 888 C C . VAL A 1 122 ? 5.909 -13.347 -3.010 1.00 83.75 122 VAL A C 1
ATOM 890 O O . VAL A 1 122 ? 4.692 -13.519 -3.084 1.00 83.75 122 VAL A O 1
ATOM 893 N N . ILE A 1 123 ? 6.453 -12.185 -2.629 1.00 81.25 123 ILE A N 1
ATOM 894 C CA . ILE A 1 123 ? 5.672 -11.005 -2.249 1.00 81.25 123 ILE A CA 1
ATOM 895 C C . ILE A 1 123 ? 4.827 -10.518 -3.430 1.00 81.25 123 ILE A C 1
ATOM 897 O O . ILE A 1 123 ? 3.624 -10.324 -3.266 1.00 81.25 123 ILE A O 1
ATOM 901 N N . TRP A 1 124 ? 5.408 -10.374 -4.627 1.00 83.88 124 TRP A N 1
ATOM 902 C CA . TRP A 1 124 ? 4.656 -9.927 -5.802 1.00 83.88 124 TRP A CA 1
ATOM 903 C C . TRP A 1 124 ? 3.530 -10.893 -6.164 1.00 83.88 124 TRP A C 1
ATOM 905 O O . TRP A 1 124 ? 2.381 -10.474 -6.311 1.00 83.88 124 TRP A O 1
ATOM 915 N N . LYS A 1 125 ? 3.828 -12.197 -6.237 1.00 85.94 125 LYS A N 1
ATOM 916 C CA . LYS A 1 125 ? 2.821 -13.229 -6.529 1.00 85.94 125 LYS A CA 1
ATOM 917 C C . LYS A 1 125 ? 1.710 -13.241 -5.479 1.00 85.94 125 LYS A C 1
ATOM 919 O O . LYS A 1 125 ? 0.539 -13.338 -5.841 1.00 85.94 125 LYS A O 1
ATOM 924 N N . PHE A 1 126 ? 2.051 -13.081 -4.199 1.00 85.00 126 PHE A N 1
ATOM 925 C CA . PHE A 1 126 ? 1.069 -13.001 -3.120 1.00 85.00 126 PHE A CA 1
ATOM 926 C C . PHE A 1 126 ? 0.182 -11.757 -3.233 1.00 85.00 126 PHE A C 1
ATOM 928 O O . PHE A 1 126 ? -1.039 -11.883 -3.141 1.00 85.00 126 PHE A O 1
ATOM 935 N N . LEU A 1 127 ? 0.759 -10.571 -3.451 1.00 84.69 127 LEU A N 1
ATOM 936 C CA . LEU A 1 127 ? -0.010 -9.331 -3.598 1.00 84.69 127 LEU A CA 1
ATOM 937 C C . LEU A 1 127 ? -0.917 -9.389 -4.829 1.00 84.69 127 LEU A C 1
ATOM 939 O O . LEU A 1 127 ? -2.096 -9.059 -4.728 1.00 84.69 127 LE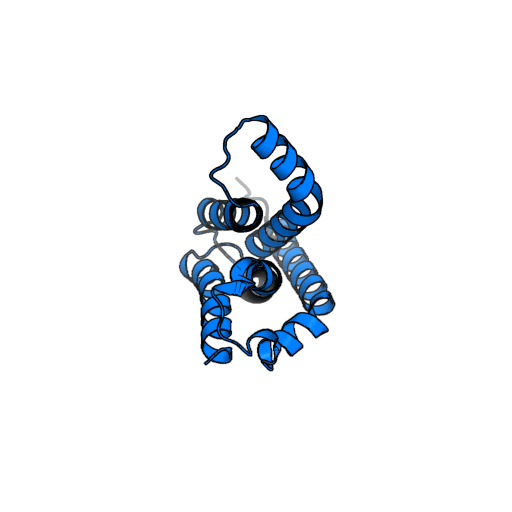U A O 1
ATOM 943 N N . ASN A 1 128 ? -0.384 -9.840 -5.965 1.00 86.81 128 ASN A N 1
ATOM 944 C CA . ASN A 1 128 ? -1.111 -9.887 -7.228 1.00 86.81 128 ASN A CA 1
ATOM 945 C C . ASN A 1 128 ? -2.274 -10.887 -7.170 1.00 86.81 128 ASN A C 1
ATOM 947 O O . ASN A 1 128 ? -3.396 -10.557 -7.541 1.00 86.81 128 ASN A O 1
ATOM 951 N N . ASN A 1 129 ? -2.045 -12.087 -6.623 1.00 89.25 129 ASN A N 1
ATOM 952 C CA . ASN A 1 129 ? -3.092 -13.106 -6.516 1.00 89.25 129 ASN A CA 1
ATOM 953 C C . ASN A 1 129 ? -4.183 -12.738 -5.492 1.00 89.25 129 ASN A C 1
ATOM 955 O O . ASN A 1 129 ? -5.330 -13.149 -5.628 1.00 89.25 129 ASN A O 1
ATOM 959 N N . ASN A 1 130 ? -3.841 -11.943 -4.471 1.00 89.81 130 ASN A N 1
ATOM 960 C CA . ASN A 1 130 ? -4.774 -11.511 -3.427 1.00 89.81 130 ASN A CA 1
ATOM 961 C C . ASN A 1 130 ? -5.259 -10.063 -3.601 1.00 89.81 130 ASN A C 1
ATOM 963 O O . ASN A 1 130 ? -5.840 -9.503 -2.668 1.00 89.81 130 ASN A O 1
ATOM 967 N N . GLN A 1 131 ? -5.058 -9.441 -4.766 1.00 86.31 131 GLN A N 1
ATOM 968 C CA . GLN A 1 131 ? -5.409 -8.036 -4.988 1.00 86.31 131 GLN A CA 1
ATOM 969 C C . GLN A 1 131 ? -6.887 -7.759 -4.690 1.00 86.31 131 GLN A C 1
ATOM 971 O O . GLN A 1 131 ? -7.199 -6.822 -3.955 1.00 86.31 131 GLN A O 1
ATOM 976 N N . SER A 1 132 ? -7.802 -8.592 -5.194 1.00 87.19 132 SER A N 1
ATOM 977 C CA . SER A 1 132 ? -9.239 -8.439 -4.933 1.00 87.19 132 SER A CA 1
ATOM 978 C C . SER A 1 132 ? -9.550 -8.507 -3.439 1.00 87.19 132 SER A C 1
ATOM 980 O O . SER A 1 132 ? -10.307 -7.685 -2.927 1.00 87.19 132 SER A O 1
ATOM 982 N N . TRP A 1 133 ? -8.902 -9.426 -2.719 1.00 88.31 133 TRP A N 1
ATOM 983 C CA . TRP A 1 133 ? -9.071 -9.567 -1.275 1.00 88.31 133 TRP A CA 1
ATOM 984 C C . TRP A 1 133 ? -8.559 -8.340 -0.513 1.00 88.31 133 TRP A C 1
ATOM 986 O O . TRP A 1 133 ? -9.235 -7.850 0.390 1.00 88.31 133 TRP A O 1
ATOM 996 N N . LEU A 1 134 ? -7.403 -7.798 -0.910 1.00 86.75 134 LEU A N 1
ATOM 997 C CA . LEU A 1 134 ? -6.821 -6.581 -0.333 1.00 86.75 134 LEU A CA 1
ATOM 998 C C . LEU A 1 134 ? -7.723 -5.358 -0.540 1.00 86.75 134 LEU A C 1
ATOM 1000 O O . LEU A 1 134 ? -7.908 -4.574 0.392 1.00 86.75 134 LEU A O 1
ATOM 1004 N N . ILE A 1 135 ? -8.319 -5.210 -1.729 1.00 88.19 135 ILE A N 1
ATOM 1005 C CA . ILE A 1 135 ? -9.263 -4.121 -2.020 1.00 88.19 135 ILE A CA 1
ATOM 1006 C C . ILE A 1 135 ? -10.506 -4.260 -1.140 1.00 88.19 135 ILE A C 1
ATOM 1008 O O . ILE A 1 135 ? -10.897 -3.300 -0.478 1.00 88.19 135 ILE A O 1
ATOM 1012 N N . THR A 1 136 ? -11.115 -5.447 -1.084 1.00 88.88 136 THR A N 1
ATOM 1013 C CA . THR A 1 136 ? -12.337 -5.668 -0.300 1.00 88.88 136 THR A CA 1
ATOM 1014 C C . THR A 1 136 ? -12.093 -5.490 1.199 1.00 88.88 136 THR A C 1
ATOM 1016 O O . THR A 1 136 ? -12.849 -4.778 1.864 1.00 88.88 136 THR A O 1
ATOM 1019 N N . ALA A 1 137 ? -11.023 -6.081 1.736 1.00 88.06 137 ALA A N 1
ATOM 1020 C CA . ALA A 1 137 ? -10.670 -5.965 3.148 1.00 88.06 137 ALA A CA 1
ATOM 1021 C C . ALA A 1 137 ? -10.313 -4.519 3.526 1.00 88.06 137 ALA A C 1
ATOM 1023 O O . ALA A 1 137 ? -10.796 -4.009 4.541 1.00 88.06 137 ALA A O 1
ATOM 1024 N N . GLY A 1 138 ? -9.527 -3.832 2.691 1.00 87.12 138 GLY A N 1
ATOM 1025 C CA . GLY A 1 138 ? -9.169 -2.428 2.888 1.00 87.12 138 GLY A CA 1
ATOM 1026 C C . GLY A 1 138 ? -10.378 -1.495 2.819 1.00 87.12 138 GLY A C 1
ATOM 1027 O O . GLY A 1 138 ? -10.504 -0.593 3.653 1.00 87.12 138 GLY A O 1
ATOM 1028 N N . ALA A 1 139 ? -11.311 -1.748 1.898 1.00 88.00 139 ALA A N 1
ATOM 1029 C CA . ALA A 1 139 ? -12.551 -0.988 1.777 1.00 88.00 139 ALA A CA 1
ATOM 1030 C C . ALA A 1 139 ? -13.444 -1.181 3.007 1.00 88.00 139 ALA A C 1
ATOM 1032 O O . ALA A 1 139 ? -13.863 -0.194 3.612 1.00 88.00 139 ALA A O 1
ATOM 1033 N N . LEU A 1 140 ? -13.676 -2.428 3.434 1.00 90.69 140 LEU A N 1
ATOM 1034 C CA . LEU A 1 140 ? -14.452 -2.730 4.642 1.00 90.69 140 LEU A CA 1
ATOM 1035 C C . LEU A 1 140 ? -13.832 -2.087 5.886 1.00 90.69 140 LEU A C 1
ATOM 1037 O O . LEU A 1 140 ? -14.532 -1.411 6.642 1.00 90.69 140 LEU A O 1
ATOM 1041 N N . ALA A 1 141 ? -12.517 -2.231 6.075 1.00 86.88 141 ALA A N 1
ATOM 1042 C CA . ALA A 1 141 ? -11.817 -1.618 7.199 1.00 86.88 141 ALA A CA 1
ATOM 1043 C C . ALA A 1 141 ? -11.936 -0.085 7.182 1.00 86.88 141 ALA A C 1
ATOM 1045 O O . ALA A 1 141 ? -12.150 0.541 8.225 1.00 86.88 141 ALA A O 1
ATOM 1046 N N . SER A 1 142 ? -11.857 0.520 5.994 1.00 86.06 142 SER A N 1
ATOM 1047 C CA . SER A 1 142 ? -12.015 1.964 5.810 1.00 86.06 142 SER A CA 1
ATOM 1048 C C . SER A 1 142 ? -13.434 2.431 6.126 1.00 86.06 142 SER A C 1
ATOM 1050 O O . SER A 1 142 ? -13.599 3.403 6.867 1.00 86.06 142 SER A O 1
ATOM 1052 N N . PHE A 1 143 ? -14.455 1.722 5.640 1.00 87.12 143 PHE A N 1
ATOM 1053 C CA . PHE A 1 143 ? -15.858 2.022 5.931 1.00 87.12 143 PHE A CA 1
ATOM 1054 C C . PHE A 1 143 ? -16.163 1.918 7.423 1.00 87.12 143 PHE A C 1
ATOM 1056 O O . PHE A 1 143 ? -16.716 2.858 7.991 1.00 87.12 143 PHE A O 1
ATOM 1063 N N . ILE A 1 144 ? -15.749 0.832 8.078 1.00 86.19 144 ILE A N 1
ATOM 1064 C CA . ILE A 1 144 ? -15.968 0.635 9.518 1.00 86.19 144 ILE A CA 1
ATOM 1065 C C . ILE A 1 144 ? -15.244 1.727 10.327 1.00 86.19 144 ILE A C 1
ATOM 1067 O O . ILE A 1 144 ? -15.816 2.293 11.261 1.00 86.19 144 ILE A O 1
ATOM 1071 N N . SER A 1 145 ? -14.011 2.080 9.945 1.00 82.56 145 SER A N 1
ATOM 1072 C CA . SER A 1 145 ? -13.237 3.148 10.595 1.00 82.56 145 SER A CA 1
ATOM 1073 C C . SER A 1 145 ? -13.894 4.528 10.455 1.00 82.56 145 SER A C 1
ATOM 1075 O O . SER A 1 145 ? -13.985 5.279 11.432 1.00 82.56 145 SER A O 1
ATOM 1077 N N . LEU A 1 146 ? -14.396 4.869 9.262 1.00 80.12 146 LEU A N 1
ATOM 1078 C CA . LEU A 1 146 ? -15.093 6.137 9.017 1.00 80.12 146 LEU A CA 1
ATOM 1079 C C . LEU A 1 146 ? -16.466 6.178 9.698 1.00 80.12 146 LEU A C 1
ATOM 1081 O O . LEU A 1 146 ? -16.813 7.193 10.303 1.00 80.12 146 LEU A O 1
ATOM 1085 N N . TRP A 1 147 ? -17.216 5.078 9.671 1.00 82.81 147 TRP A N 1
ATOM 1086 C CA . TRP A 1 147 ? -18.515 4.969 10.338 1.00 82.81 147 TRP A CA 1
ATOM 1087 C C . TRP A 1 147 ? -18.386 5.135 11.858 1.00 82.81 147 TRP A C 1
ATOM 1089 O O . TRP A 1 147 ? -19.144 5.880 12.483 1.00 82.81 147 TRP A O 1
ATOM 1099 N N . SER A 1 148 ? -17.352 4.530 12.450 1.00 74.81 148 SER A N 1
ATOM 1100 C CA . SER A 1 148 ? -17.010 4.678 13.870 1.00 74.81 148 SER A CA 1
ATOM 1101 C C . SER A 1 148 ? -16.780 6.139 14.296 1.00 74.81 148 SER A C 1
ATOM 1103 O O . SER A 1 148 ? -17.038 6.481 15.450 1.00 74.81 148 SER A O 1
ATOM 1105 N N . LYS A 1 149 ? -16.317 7.022 13.398 1.00 65.56 149 LYS A N 1
ATOM 1106 C CA . LYS A 1 149 ? -16.157 8.460 13.692 1.00 65.56 149 LYS A CA 1
ATOM 1107 C C . LYS A 1 149 ? -17.488 9.205 13.806 1.00 65.56 149 LYS A C 1
ATOM 1109 O O . LYS A 1 149 ? -17.548 10.205 14.521 1.00 65.56 149 LYS A O 1
ATOM 1114 N N . GLY A 1 150 ? -18.521 8.758 13.092 1.00 57.31 150 GLY A N 1
ATOM 1115 C CA . GLY A 1 150 ? -19.816 9.437 13.014 1.00 57.31 150 GLY A CA 1
ATOM 1116 C C . GLY A 1 150 ? -20.739 9.150 14.196 1.00 57.31 150 GLY A C 1
ATOM 1117 O O . GLY A 1 150 ? -21.433 10.054 14.654 1.00 57.31 150 GLY A O 1
ATOM 1118 N N . SER A 1 151 ? -20.720 7.929 14.741 1.00 51.84 151 SER A N 1
ATOM 1119 C CA . SER A 1 151 ? -21.713 7.514 15.746 1.00 51.84 151 SER A CA 1
ATOM 1120 C C . SER A 1 151 ? -21.418 7.967 17.186 1.00 51.84 151 SER A C 1
ATOM 1122 O O . SER A 1 151 ? -22.257 7.766 18.058 1.00 51.84 151 SER A O 1
ATOM 1124 N N . PHE A 1 152 ? -20.249 8.562 17.459 1.00 48.78 152 PHE A N 1
ATOM 1125 C CA . PHE A 1 152 ? -19.804 8.931 18.816 1.00 48.78 152 PHE A CA 1
ATOM 1126 C C . PHE A 1 152 ? -19.660 10.441 19.052 1.00 48.78 152 PHE A C 1
ATOM 1128 O O . PHE A 1 152 ? -19.064 10.865 20.044 1.00 48.78 152 PHE A O 1
ATOM 1135 N N . LYS A 1 153 ? -20.243 11.287 18.194 1.00 48.72 153 LYS A N 1
ATOM 1136 C CA . LYS A 1 153 ? -20.506 12.679 18.586 1.00 48.72 153 LYS A CA 1
ATOM 1137 C C . LYS A 1 153 ? -21.732 12.703 19.500 1.00 48.72 153 LYS A C 1
ATOM 1139 O O . LYS A 1 153 ? -22.833 13.014 19.061 1.00 48.72 153 LYS A O 1
ATOM 1144 N N . LEU A 1 154 ? -21.531 12.381 20.779 1.00 53.66 154 LEU A N 1
ATOM 1145 C CA . LEU A 1 154 ? -22.441 12.841 21.829 1.00 53.66 154 LEU A CA 1
ATOM 1146 C C . LEU A 1 154 ? -22.564 14.368 21.680 1.00 53.66 154 LEU A C 1
ATOM 1148 O O . LEU A 1 154 ? -21.530 15.045 21.616 1.00 53.66 154 LEU A O 1
ATOM 1152 N N . PRO A 1 155 ? -23.782 14.925 2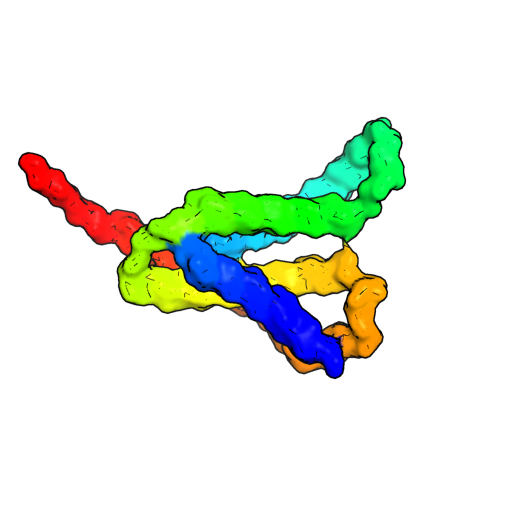1.568 1.00 50.72 155 PRO A N 1
ATOM 1153 C CA . PRO A 1 155 ? -23.955 16.365 21.490 1.00 50.72 155 PRO A CA 1
ATOM 1154 C C . PRO A 1 155 ? -23.358 16.982 22.755 1.00 50.72 155 PRO A C 1
ATOM 1156 O O . PRO A 1 155 ? -23.753 16.638 23.870 1.00 50.72 155 PRO A O 1
ATOM 1159 N N . LYS A 1 156 ? -22.384 17.885 22.588 1.00 53.78 156 LYS A N 1
ATOM 1160 C CA . LYS A 1 156 ? -21.966 18.774 23.671 1.00 53.78 156 LYS A CA 1
ATOM 1161 C C . LYS A 1 156 ? -23.202 19.578 24.069 1.00 53.78 156 LYS A C 1
ATOM 1163 O O . LYS A 1 156 ? -23.619 20.455 23.317 1.00 53.78 156 LYS A O 1
ATOM 1168 N N . ARG A 1 157 ? -23.804 19.247 25.214 1.00 51.44 157 ARG A N 1
ATOM 1169 C CA . ARG A 1 157 ?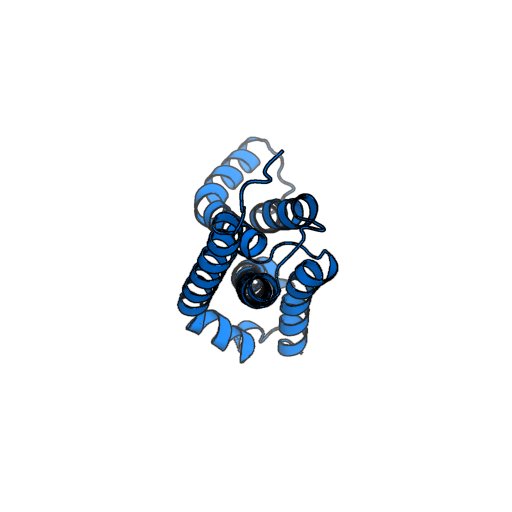 -24.728 20.152 25.899 1.00 51.44 157 ARG A CA 1
ATOM 1170 C C . ARG A 1 157 ? -23.915 21.389 26.284 1.00 51.44 157 ARG A C 1
ATOM 1172 O O . ARG A 1 157 ? -22.993 21.273 27.089 1.00 51.44 157 ARG A O 1
ATOM 1179 N N . HIS A 1 158 ? -24.198 22.497 25.607 1.00 55.50 158 HIS A N 1
ATOM 1180 C CA . HIS A 1 158 ? -23.874 23.841 26.069 1.00 55.50 158 HIS A CA 1
ATOM 1181 C C . HIS A 1 158 ? -24.933 24.285 27.073 1.00 55.50 158 HIS A C 1
ATOM 1183 O O . HIS A 1 158 ? -26.104 23.878 26.886 1.00 55.50 158 HIS A O 1
#